Protein AF-A0A7X1LB82-F1 (afdb_monomer_lite)

Radius of gyration: 11.95 Å; chains: 1; bounding box: 25×41×19 Å

Secondary structure (DSSP, 8-state):
---TT-HHHHHHHHTT--S----GGG-B-TT-B-TT-B-TT-B-TT-B-TT-B-TT-B-TT-B-TT-B-TT-B-TT-B--

Sequence (80 aa):
MKDVNDWTTLLKQLSKIRSCKLDLRQLNLTNADLRRANLKSADLREVNLAGADLEKADLRGADLRGANFEKANLKGALID

Foldseek 3Di:
DDPPPPVLVVLVVVQVDQDDLDQQQPPALALPEQDQRECALHAQALHENANYEHHLYECENYNCHNYHDHNYHCHNYHYD

pLDDT: mean 77.1, std 17.86, range [39.34, 97.06]

Structure (mmCIF, N/CA/C/O backbone):
data_AF-A0A7X1LB82-F1
#
_entry.id   AF-A0A7X1LB82-F1
#
loop_
_atom_site.group_PDB
_atom_site.id
_atom_site.type_symbol
_atom_site.label_atom_id
_atom_site.label_alt_id
_atom_site.label_comp_id
_atom_site.label_asym_id
_atom_site.label_entity_id
_atom_site.label_seq_id
_atom_site.pdbx_PDB_ins_code
_atom_site.Cartn_x
_atom_site.Cartn_y
_atom_site.Cartn_z
_atom_site.occupancy
_atom_site.B_iso_or_equiv
_atom_site.auth_seq_id
_atom_site.auth_comp_id
_atom_site.auth_asym_id
_atom_site.auth_atom_id
_atom_site.pdbx_PDB_model_num
ATOM 1 N N . MET A 1 1 ? 2.625 -28.672 6.415 1.00 39.34 1 MET A N 1
ATOM 2 C CA . MET A 1 1 ? 1.725 -28.358 5.289 1.00 39.34 1 MET A CA 1
ATOM 3 C C . MET A 1 1 ? 1.260 -26.930 5.524 1.00 39.34 1 MET A C 1
ATOM 5 O O . MET A 1 1 ? 0.558 -26.715 6.498 1.00 39.34 1 MET A O 1
ATOM 9 N N . LYS A 1 2 ? 1.817 -25.944 4.809 1.00 45.69 2 LYS A N 1
ATOM 10 C CA . LYS A 1 2 ? 1.410 -24.537 4.958 1.00 45.69 2 LYS A CA 1
ATOM 11 C C . LYS A 1 2 ? 0.232 -24.333 4.022 1.00 45.69 2 LYS A C 1
ATOM 13 O O . LYS A 1 2 ? 0.364 -24.660 2.844 1.00 45.69 2 LYS A O 1
ATOM 18 N N . ASP A 1 3 ? -0.897 -23.895 4.561 1.00 42.41 3 ASP A N 1
ATOM 19 C CA . ASP A 1 3 ? -2.080 -23.584 3.772 1.00 42.41 3 ASP A CA 1
ATOM 20 C C . ASP A 1 3 ? -1.709 -22.704 2.578 1.00 42.41 3 ASP A C 1
ATOM 22 O O . ASP A 1 3 ? -0.942 -21.748 2.707 1.00 42.41 3 ASP A O 1
ATOM 26 N N . VAL A 1 4 ? -2.306 -23.001 1.423 1.00 50.97 4 VAL A N 1
ATOM 27 C CA . VAL A 1 4 ? -2.209 -22.196 0.190 1.00 50.97 4 VAL A CA 1
ATOM 28 C C . VAL A 1 4 ? -2.667 -20.741 0.413 1.00 50.97 4 VAL A C 1
ATOM 30 O O . VAL A 1 4 ? -2.402 -19.881 -0.419 1.00 50.97 4 VAL A O 1
ATOM 33 N N . ASN A 1 5 ? -3.280 -20.449 1.567 1.00 49.00 5 ASN A N 1
ATOM 34 C CA . ASN A 1 5 ? -3.777 -19.138 1.965 1.00 49.00 5 ASN A CA 1
ATOM 35 C C . ASN A 1 5 ? -3.105 -18.530 3.207 1.00 49.00 5 ASN A C 1
ATOM 37 O O . ASN A 1 5 ? -3.640 -17.575 3.771 1.00 49.00 5 ASN A O 1
ATOM 41 N N . ASP A 1 6 ? -1.934 -19.014 3.637 1.00 58.31 6 ASP A N 1
ATOM 42 C CA . ASP A 1 6 ? -1.153 -18.304 4.661 1.00 58.31 6 ASP A CA 1
ATOM 43 C C . ASP A 1 6 ? -0.414 -17.090 4.060 1.00 58.31 6 ASP A C 1
ATOM 45 O O . ASP A 1 6 ? 0.817 -16.996 3.997 1.00 58.31 6 ASP A O 1
ATOM 49 N N . TRP A 1 7 ? -1.220 -16.128 3.610 1.00 51.94 7 TRP A N 1
ATOM 50 C CA . TRP A 1 7 ? -0.796 -14.833 3.097 1.00 51.94 7 TRP A CA 1
ATOM 51 C C . TRP A 1 7 ? -0.150 -13.982 4.192 1.00 51.94 7 TRP A C 1
ATOM 53 O O . TRP A 1 7 ? 0.671 -13.122 3.896 1.00 51.94 7 TRP A O 1
ATOM 63 N N . THR A 1 8 ? -0.432 -14.253 5.471 1.00 50.62 8 THR A N 1
ATOM 64 C CA . THR A 1 8 ? 0.139 -13.493 6.593 1.00 50.62 8 THR A CA 1
ATOM 65 C C . THR A 1 8 ? 1.641 -13.721 6.743 1.00 50.62 8 THR A C 1
ATOM 67 O O . THR A 1 8 ? 2.397 -12.785 7.023 1.00 50.62 8 THR A O 1
ATOM 70 N N . THR A 1 9 ? 2.099 -14.948 6.490 1.00 57.53 9 THR A N 1
ATOM 71 C CA . THR A 1 9 ? 3.523 -15.288 6.509 1.00 57.53 9 THR A CA 1
ATOM 72 C C . THR A 1 9 ? 4.247 -14.726 5.283 1.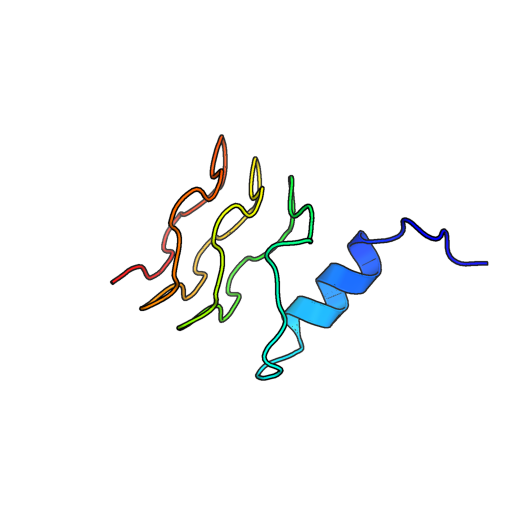00 57.53 9 THR A C 1
ATOM 74 O O . THR A 1 9 ? 5.369 -14.233 5.414 1.00 57.53 9 THR A O 1
ATOM 77 N N . LEU A 1 10 ? 3.596 -14.722 4.113 1.00 57.81 10 LEU A N 1
ATOM 78 C CA . LEU A 1 10 ? 4.125 -14.093 2.897 1.00 57.81 10 LEU A CA 1
ATOM 79 C C . LEU A 1 10 ? 4.215 -12.566 3.037 1.00 57.81 10 LEU A C 1
ATOM 81 O O . LEU A 1 10 ? 5.262 -12.000 2.741 1.00 57.81 10 LEU A O 1
ATOM 85 N N . LEU A 1 11 ? 3.195 -11.897 3.581 1.00 56.62 11 LEU A N 1
ATOM 86 C CA . LEU A 1 11 ? 3.196 -10.445 3.812 1.00 56.62 11 LEU A CA 1
ATOM 87 C C . LEU A 1 11 ? 4.309 -10.004 4.773 1.00 56.62 11 LEU A C 1
ATOM 89 O O . LEU A 1 11 ? 4.997 -9.015 4.517 1.00 56.62 11 LEU A O 1
ATOM 93 N N . LYS A 1 12 ? 4.567 -10.784 5.831 1.00 58.84 12 LYS A N 1
ATOM 94 C CA . LYS A 1 12 ? 5.704 -10.553 6.744 1.00 58.84 12 LYS A CA 1
ATOM 95 C C . LYS A 1 12 ? 7.073 -10.723 6.075 1.00 58.84 12 LYS A C 1
ATOM 97 O O . LYS A 1 12 ? 8.056 -10.173 6.568 1.00 58.84 12 LYS A O 1
ATOM 102 N N . GLN A 1 13 ? 7.167 -11.502 4.996 1.00 54.69 13 GLN A N 1
ATOM 103 C CA . GLN A 1 13 ? 8.388 -11.619 4.194 1.00 54.69 13 GLN A CA 1
ATOM 104 C C . GLN A 1 13 ? 8.482 -10.511 3.136 1.00 54.69 13 GLN A C 1
ATOM 106 O O . GLN A 1 13 ? 9.574 -9.994 2.908 1.00 54.69 13 GLN A O 1
ATOM 111 N N . LEU A 1 14 ? 7.355 -10.081 2.560 1.00 56.34 14 LEU A N 1
ATOM 112 C CA . LEU A 1 14 ? 7.277 -8.964 1.614 1.00 56.34 14 LEU A CA 1
ATOM 113 C C . LEU A 1 14 ? 7.669 -7.626 2.253 1.00 56.34 14 LEU A C 1
ATOM 115 O O . LEU A 1 14 ? 8.380 -6.853 1.620 1.00 56.34 14 LEU A O 1
ATOM 119 N N . SER A 1 15 ? 7.334 -7.390 3.528 1.00 54.47 15 SER A N 1
ATOM 120 C CA . SER A 1 15 ? 7.789 -6.194 4.264 1.00 54.47 15 SER A CA 1
ATOM 121 C C . SER A 1 15 ? 9.316 -6.103 4.418 1.00 54.47 15 SER A C 1
ATOM 123 O O . SER A 1 15 ? 9.852 -5.033 4.711 1.00 54.47 15 SER A O 1
ATOM 125 N N . LYS A 1 16 ? 10.038 -7.211 4.186 1.00 53.50 16 LYS A N 1
ATOM 126 C CA . LYS A 1 16 ? 11.507 -7.261 4.135 1.00 53.50 16 LYS A CA 1
ATOM 127 C C . LYS A 1 16 ? 12.080 -7.161 2.719 1.00 53.50 16 LYS A C 1
ATOM 129 O O . LYS A 1 16 ? 13.282 -6.929 2.585 1.00 53.50 16 LYS A O 1
ATOM 134 N N . ILE A 1 17 ? 11.275 -7.327 1.670 1.00 53.47 17 ILE A N 1
ATOM 135 C CA . ILE A 1 17 ? 11.756 -7.297 0.286 1.00 53.47 17 ILE A CA 1
ATOM 136 C C . ILE A 1 17 ? 11.814 -5.840 -0.174 1.00 53.47 17 ILE A C 1
ATOM 138 O O . ILE A 1 17 ? 10.808 -5.199 -0.447 1.00 53.47 17 ILE A O 1
ATOM 142 N N . ARG A 1 18 ? 13.034 -5.299 -0.227 1.00 49.59 18 ARG A N 1
ATOM 143 C CA . ARG A 1 18 ? 13.290 -3.879 -0.504 1.00 49.59 18 ARG A CA 1
ATOM 144 C C . ARG A 1 18 ? 13.269 -3.466 -1.973 1.00 49.59 18 ARG A C 1
ATOM 146 O O . ARG A 1 18 ? 13.336 -2.270 -2.217 1.00 49.59 18 ARG A O 1
ATOM 153 N N . SER A 1 19 ? 13.261 -4.381 -2.941 1.00 44.91 19 SER A N 1
ATOM 154 C CA . SER A 1 19 ? 13.338 -3.991 -4.359 1.00 44.91 19 SER A CA 1
ATOM 155 C C . SER A 1 19 ? 13.170 -5.183 -5.299 1.00 44.91 19 SER A C 1
ATOM 157 O O . SER A 1 19 ? 14.104 -5.617 -5.969 1.00 44.91 19 SER A O 1
ATOM 159 N N . CYS A 1 20 ? 11.981 -5.765 -5.350 1.00 43.16 20 CYS A N 1
ATOM 160 C CA . CYS A 1 20 ? 11.600 -6.556 -6.512 1.00 43.16 20 CYS A CA 1
ATOM 161 C C . CYS A 1 20 ? 10.316 -5.933 -7.026 1.00 43.16 20 CYS A C 1
ATOM 163 O O . CYS A 1 20 ? 9.419 -5.665 -6.234 1.00 43.16 20 CYS A O 1
ATOM 165 N N . LYS A 1 21 ? 10.280 -5.629 -8.323 1.00 51.41 21 LYS A N 1
ATOM 166 C CA . LYS A 1 21 ? 9.143 -5.070 -9.056 1.00 51.41 21 LYS A CA 1
ATOM 167 C C . LYS A 1 21 ? 7.968 -6.051 -8.962 1.00 51.41 21 LYS A C 1
ATOM 169 O O . LYS A 1 21 ? 7.754 -6.855 -9.862 1.00 51.41 21 LYS A O 1
ATOM 174 N N . LEU A 1 22 ? 7.309 -6.070 -7.811 1.00 53.53 22 LEU A N 1
ATOM 175 C CA . LEU A 1 22 ? 6.242 -6.994 -7.487 1.00 53.53 22 LEU A CA 1
ATOM 176 C C . LEU A 1 22 ? 4.941 -6.339 -7.918 1.00 53.53 22 LEU A C 1
ATOM 178 O O . LEU A 1 22 ? 4.628 -5.225 -7.501 1.00 53.53 22 LEU A O 1
ATOM 182 N N . ASP A 1 23 ? 4.220 -7.025 -8.790 1.00 58.56 23 ASP A N 1
ATOM 183 C CA . ASP A 1 23 ? 2.902 -6.601 -9.224 1.00 58.56 23 ASP A CA 1
ATOM 184 C C . ASP A 1 23 ? 1.902 -6.876 -8.094 1.00 58.56 23 ASP A C 1
ATOM 186 O O . ASP A 1 23 ? 1.490 -8.014 -7.868 1.00 58.56 23 ASP A O 1
ATOM 190 N N . LEU A 1 24 ? 1.570 -5.835 -7.330 1.00 64.75 24 LEU A N 1
ATOM 191 C CA . LEU A 1 24 ? 0.667 -5.934 -6.183 1.00 64.75 24 LEU A CA 1
ATOM 192 C C . LEU A 1 24 ? -0.808 -5.938 -6.607 1.00 64.75 24 LEU A C 1
ATOM 194 O O . LEU A 1 24 ? -1.657 -6.243 -5.775 1.00 64.75 24 LEU A O 1
ATOM 198 N N . ARG A 1 25 ? -1.115 -5.671 -7.888 1.00 61.78 25 ARG A N 1
ATOM 199 C CA . ARG A 1 25 ? -2.481 -5.515 -8.429 1.00 61.78 25 ARG A CA 1
ATOM 200 C C . ARG A 1 25 ? -3.358 -6.756 -8.258 1.00 61.78 25 ARG A C 1
ATOM 202 O O . ARG A 1 25 ? -4.576 -6.64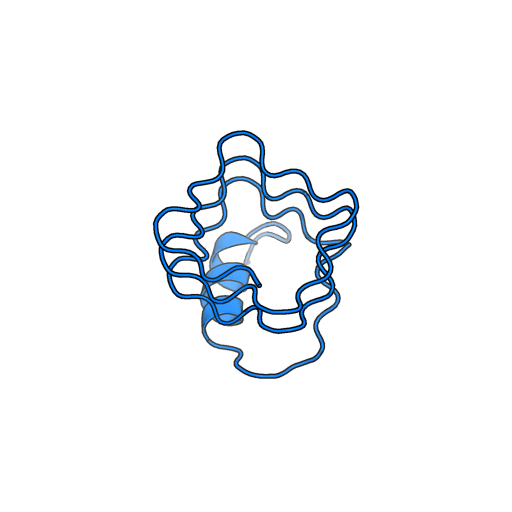7 -8.245 1.00 61.78 25 ARG A O 1
ATOM 209 N N . GLN A 1 26 ? -2.751 -7.934 -8.104 1.00 64.25 26 GLN A N 1
ATOM 210 C CA . GLN A 1 26 ? -3.468 -9.193 -7.865 1.00 64.25 26 GLN A CA 1
ATOM 211 C C . GLN A 1 26 ? -3.498 -9.624 -6.392 1.00 64.25 26 GLN A C 1
ATOM 213 O O . GLN A 1 26 ? -4.116 -10.638 -6.065 1.00 64.25 26 GLN A O 1
ATOM 218 N N . LEU A 1 27 ? -2.836 -8.894 -5.489 1.00 64.31 27 LEU A N 1
ATOM 219 C CA . LEU A 1 27 ? -2.813 -9.241 -4.073 1.00 64.31 27 LEU A CA 1
ATOM 220 C C . LEU A 1 27 ? -3.999 -8.608 -3.347 1.00 64.31 27 LEU A C 1
ATOM 222 O O . LEU A 1 27 ? -4.202 -7.396 -3.372 1.00 64.31 27 LEU A O 1
ATOM 226 N N . ASN A 1 28 ? -4.755 -9.439 -2.632 1.00 67.94 28 ASN A N 1
ATOM 227 C CA . ASN A 1 28 ? -5.696 -8.945 -1.641 1.00 67.94 28 ASN A CA 1
ATOM 228 C C . ASN A 1 28 ? -4.918 -8.561 -0.373 1.00 67.94 28 ASN A C 1
ATOM 230 O O . ASN A 1 28 ? -4.483 -9.434 0.377 1.00 67.94 28 ASN A O 1
ATOM 234 N N . LEU A 1 29 ? -4.739 -7.258 -0.148 1.00 75.31 29 LEU A N 1
ATOM 235 C CA . LEU A 1 29 ? -4.019 -6.696 0.998 1.00 75.31 29 LEU A CA 1
ATOM 236 C C . LEU A 1 29 ? -4.974 -6.196 2.092 1.00 75.31 29 LEU A C 1
ATOM 238 O O . LEU A 1 29 ? -4.594 -5.369 2.923 1.00 75.31 29 LEU A O 1
ATOM 242 N N . THR A 1 30 ? -6.209 -6.705 2.115 1.00 79.38 30 THR A N 1
ATOM 243 C CA . THR A 1 30 ? -7.186 -6.362 3.153 1.00 79.38 30 THR A CA 1
ATOM 244 C C . THR A 1 30 ? -6.614 -6.682 4.540 1.00 79.38 30 THR A C 1
ATOM 246 O O . THR A 1 30 ? -6.156 -7.798 4.784 1.00 79.38 30 THR A O 1
ATOM 249 N N . ASN A 1 31 ? -6.648 -5.712 5.458 1.00 79.31 31 ASN A N 1
ATOM 250 C CA . ASN A 1 31 ? -6.091 -5.787 6.816 1.00 79.31 31 ASN A CA 1
ATOM 251 C C . ASN A 1 31 ? -4.580 -6.101 6.892 1.00 79.31 31 ASN A C 1
ATOM 253 O O . ASN A 1 31 ? -4.098 -6.574 7.924 1.00 79.31 31 ASN A O 1
ATOM 257 N N . ALA A 1 32 ? -3.817 -5.869 5.819 1.00 81.50 32 ALA A N 1
ATOM 258 C CA . ALA A 1 32 ? -2.376 -6.107 5.821 1.00 81.50 32 ALA A CA 1
ATOM 259 C C . ALA A 1 32 ? -1.631 -5.129 6.749 1.00 81.50 32 ALA A C 1
ATOM 261 O O . ALA A 1 32 ? -1.921 -3.936 6.770 1.00 81.50 32 ALA A O 1
ATOM 262 N N . ASP A 1 33 ? -0.621 -5.621 7.472 1.00 83.69 33 ASP A N 1
ATOM 263 C CA . ASP A 1 33 ? 0.323 -4.780 8.219 1.00 83.69 33 ASP A CA 1
ATOM 264 C C . ASP A 1 33 ? 1.455 -4.324 7.287 1.00 83.69 33 ASP A C 1
ATOM 266 O O . ASP A 1 33 ? 2.370 -5.088 6.970 1.00 83.69 33 ASP A O 1
ATOM 270 N N . LEU A 1 34 ? 1.362 -3.078 6.826 1.00 82.88 34 LEU A N 1
ATOM 271 C CA . LEU A 1 34 ? 2.300 -2.405 5.923 1.00 82.88 34 LEU A CA 1
ATOM 272 C C . LEU A 1 34 ? 2.951 -1.184 6.593 1.00 82.88 34 LEU A C 1
ATOM 274 O O . LEU A 1 34 ? 3.443 -0.272 5.918 1.00 82.88 34 LEU A O 1
ATOM 278 N N . ARG A 1 35 ? 2.981 -1.151 7.929 1.00 87.31 35 ARG A N 1
ATOM 279 C CA . ARG A 1 35 ? 3.562 -0.033 8.673 1.00 87.31 35 ARG A CA 1
ATOM 280 C C . ARG A 1 35 ? 5.026 0.142 8.298 1.00 87.31 35 ARG A C 1
ATOM 282 O O . ARG A 1 35 ? 5.811 -0.806 8.338 1.00 87.31 35 ARG A O 1
ATOM 289 N N . ARG A 1 36 ? 5.417 1.379 7.983 1.00 87.38 36 ARG A N 1
ATOM 290 C CA . ARG A 1 36 ? 6.780 1.757 7.561 1.00 87.38 36 ARG A CA 1
ATOM 291 C C . ARG A 1 36 ? 7.268 1.035 6.297 1.00 87.38 36 ARG A C 1
ATOM 293 O O . ARG A 1 36 ? 8.476 1.003 6.052 1.00 87.38 36 ARG A O 1
ATOM 300 N N . ALA A 1 37 ? 6.366 0.451 5.504 1.00 84.56 37 ALA A N 1
ATOM 301 C CA . ALA A 1 37 ? 6.727 -0.165 4.235 1.00 84.56 37 ALA A CA 1
ATOM 302 C C . ALA A 1 37 ? 7.266 0.890 3.258 1.00 84.56 37 ALA A C 1
ATOM 304 O O . ALA A 1 37 ? 6.778 2.018 3.214 1.00 84.56 37 ALA A O 1
ATOM 305 N N . ASN A 1 38 ? 8.266 0.517 2.458 1.00 86.19 38 ASN A N 1
ATOM 306 C CA . ASN A 1 38 ? 8.707 1.331 1.331 1.00 86.19 38 ASN A CA 1
ATOM 307 C C . ASN A 1 38 ? 7.963 0.872 0.074 1.00 86.19 38 ASN A C 1
ATOM 309 O O . ASN A 1 38 ? 8.304 -0.157 -0.504 1.00 86.19 38 ASN A O 1
ATOM 313 N N . LEU A 1 39 ? 6.950 1.636 -0.314 1.00 85.56 39 LEU A N 1
ATOM 314 C CA . LEU A 1 39 ? 6.102 1.436 -1.489 1.00 85.56 39 LEU A CA 1
ATOM 315 C C . LEU A 1 39 ? 6.319 2.562 -2.516 1.00 85.56 39 LEU A C 1
ATOM 317 O O . L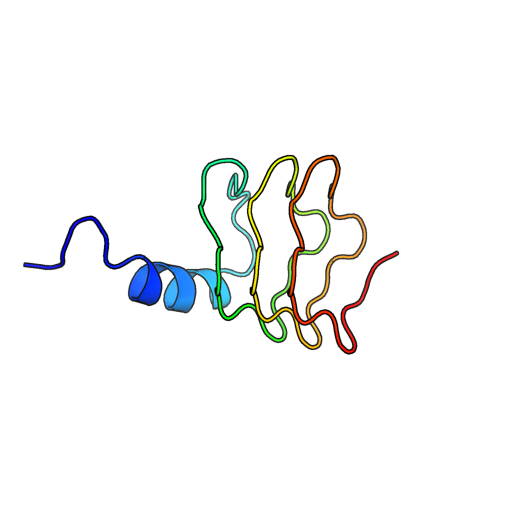EU A 1 39 ? 5.460 2.821 -3.359 1.00 85.56 39 LEU A O 1
ATOM 321 N N . LYS A 1 40 ? 7.471 3.243 -2.453 1.00 87.38 40 LYS A N 1
ATOM 322 C CA . LYS A 1 40 ? 7.815 4.330 -3.365 1.00 87.38 40 LYS A CA 1
ATOM 323 C C . LYS A 1 40 ? 7.772 3.829 -4.809 1.00 87.38 40 LYS A C 1
ATOM 325 O O . LYS A 1 40 ? 8.402 2.824 -5.139 1.00 87.38 40 LYS A O 1
ATOM 330 N N . SER A 1 41 ? 7.048 4.544 -5.665 1.00 89.19 41 SER A N 1
ATOM 331 C CA . SER A 1 41 ? 6.859 4.194 -7.081 1.00 89.19 41 SER A CA 1
ATOM 332 C C . SER A 1 41 ? 6.232 2.813 -7.338 1.00 89.19 41 SER A C 1
ATOM 334 O O . SER A 1 41 ? 6.377 2.274 -8.436 1.00 89.19 41 SER A O 1
ATOM 336 N N . ALA A 1 42 ? 5.542 2.228 -6.351 1.00 84.88 42 ALA A N 1
ATOM 337 C CA . ALA A 1 42 ? 4.819 0.974 -6.532 1.00 84.88 42 ALA A CA 1
ATOM 338 C C . ALA A 1 42 ? 3.585 1.160 -7.431 1.00 84.88 42 ALA A C 1
ATOM 340 O O . ALA A 1 42 ? 2.893 2.175 -7.357 1.00 84.88 42 ALA A O 1
ATOM 341 N N . ASP A 1 43 ? 3.284 0.155 -8.253 1.00 86.81 43 ASP A N 1
ATOM 342 C CA . ASP A 1 43 ? 2.015 0.074 -8.978 1.00 86.81 43 ASP A CA 1
ATOM 343 C C . ASP A 1 43 ? 0.973 -0.580 -8.063 1.00 86.81 43 ASP A C 1
ATOM 345 O O . ASP A 1 43 ? 0.994 -1.794 -7.848 1.00 86.81 43 ASP A O 1
ATOM 349 N N . LEU A 1 44 ? 0.109 0.248 -7.473 1.00 86.44 44 LEU A N 1
ATOM 350 C CA . LEU A 1 44 ? -0.955 -0.155 -6.553 1.00 86.44 44 LEU A CA 1
ATOM 351 C C . LEU A 1 44 ? -2.341 0.019 -7.185 1.00 86.44 44 LEU A C 1
ATOM 353 O O . LEU A 1 44 ? -3.345 0.065 -6.473 1.00 86.44 44 LEU A O 1
ATOM 357 N N . ARG A 1 45 ? -2.417 0.115 -8.517 1.00 88.75 45 ARG A N 1
ATOM 358 C CA . ARG A 1 45 ? -3.691 0.298 -9.209 1.00 88.75 45 ARG A CA 1
ATOM 359 C C . ARG A 1 45 ? -4.639 -0.855 -8.927 1.00 88.75 45 ARG A C 1
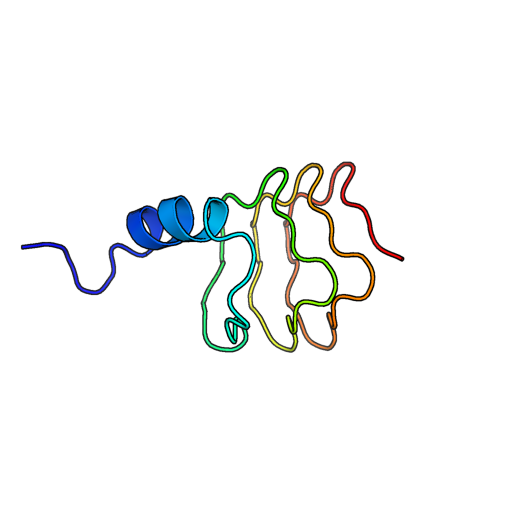ATOM 361 O O . ARG A 1 45 ? -4.236 -2.011 -8.993 1.00 88.75 45 ARG A O 1
ATOM 368 N N . GLU A 1 46 ? -5.894 -0.530 -8.638 1.00 90.75 46 GLU A N 1
ATOM 369 C CA . GLU A 1 46 ? -6.966 -1.511 -8.381 1.00 90.75 46 GLU A CA 1
ATOM 370 C C . GLU A 1 46 ? -6.710 -2.464 -7.191 1.00 90.75 46 GLU A C 1
ATOM 372 O O . GLU A 1 46 ? -7.473 -3.402 -6.965 1.00 90.75 46 GLU A O 1
ATOM 377 N N . VAL A 1 47 ? -5.673 -2.221 -6.377 1.00 88.06 47 VAL A N 1
ATOM 378 C CA . VAL A 1 47 ? -5.364 -3.054 -5.208 1.00 88.06 47 VAL A CA 1
ATOM 379 C C . VAL A 1 47 ? -6.389 -2.823 -4.104 1.00 88.06 47 VAL A C 1
ATOM 381 O O . VAL A 1 47 ? -6.706 -1.683 -3.757 1.00 88.06 47 VAL A O 1
ATOM 384 N N . ASN A 1 48 ? -6.856 -3.905 -3.478 1.00 88.12 48 ASN A N 1
ATOM 385 C CA . ASN A 1 48 ? -7.671 -3.810 -2.273 1.00 88.12 48 ASN A CA 1
ATOM 386 C C . ASN A 1 48 ? -6.794 -3.736 -1.010 1.00 88.12 48 ASN A C 1
ATOM 388 O O . ASN A 1 48 ? -6.267 -4.752 -0.558 1.00 88.12 48 ASN A O 1
ATOM 392 N N . LEU A 1 49 ? -6.662 -2.532 -0.449 1.00 88.88 49 LEU A N 1
ATOM 393 C CA . LEU A 1 49 ? -5.963 -2.194 0.800 1.00 88.88 49 LEU A CA 1
ATOM 394 C C . LEU A 1 49 ? -6.952 -1.888 1.941 1.00 88.88 49 LEU A C 1
ATOM 396 O O . LEU A 1 49 ? -6.593 -1.216 2.910 1.00 88.88 49 LEU A O 1
ATOM 400 N N . ALA A 1 50 ? -8.202 -2.353 1.847 1.00 92.06 50 ALA A N 1
ATOM 401 C CA . ALA A 1 50 ? -9.205 -2.074 2.867 1.00 92.06 50 ALA A CA 1
ATOM 402 C C . ALA A 1 50 ? -8.743 -2.556 4.255 1.00 92.06 50 ALA A C 1
ATOM 404 O O . ALA A 1 50 ? -8.316 -3.694 4.426 1.00 92.06 50 ALA A O 1
ATOM 405 N N . GLY A 1 51 ? -8.789 -1.683 5.258 1.00 91.69 51 GLY A N 1
ATOM 406 C CA . GLY A 1 51 ? -8.335 -1.973 6.620 1.00 91.69 51 GLY A CA 1
ATOM 407 C C . GLY A 1 51 ? -6.822 -2.159 6.782 1.00 91.69 51 GLY A C 1
ATOM 408 O O . GLY A 1 51 ? -6.379 -2.485 7.881 1.00 91.69 51 GLY A O 1
ATOM 409 N N . ALA A 1 52 ? -6.015 -1.974 5.730 1.00 91.00 52 ALA A N 1
ATOM 410 C CA . ALA A 1 52 ? -4.564 -2.113 5.823 1.00 91.00 52 ALA A CA 1
ATOM 411 C C . ALA A 1 52 ? -3.950 -1.042 6.739 1.00 91.00 52 ALA A C 1
ATOM 413 O O . ALA A 1 52 ? -4.367 0.119 6.735 1.00 91.00 52 ALA A O 1
ATOM 414 N N . ASP A 1 53 ? -2.922 -1.416 7.496 1.00 92.12 53 ASP A N 1
ATOM 415 C CA . ASP A 1 53 ? -2.160 -0.491 8.328 1.00 92.12 53 ASP A CA 1
ATOM 416 C C . ASP A 1 53 ? -0.923 0.007 7.576 1.00 92.12 53 ASP A C 1
ATOM 418 O O . ASP A 1 53 ? 0.069 -0.702 7.452 1.00 92.12 53 ASP A O 1
ATOM 422 N N . LEU A 1 54 ? -0.992 1.229 7.056 1.00 92.00 54 LEU A N 1
ATOM 423 C CA . LEU A 1 54 ? 0.051 1.912 6.287 1.00 92.00 54 LEU A CA 1
ATOM 424 C C . LEU A 1 54 ? 0.733 3.013 7.118 1.00 92.00 54 LEU A C 1
ATOM 426 O O . LEU A 1 54 ? 1.315 3.944 6.554 1.00 92.00 54 LEU A O 1
ATOM 430 N N . GLU A 1 55 ? 0.678 2.941 8.457 1.00 95.31 55 GLU A N 1
ATOM 431 C CA . GLU A 1 55 ? 1.287 3.958 9.319 1.00 95.31 55 GLU A CA 1
ATOM 432 C C . GLU A 1 55 ? 2.762 4.177 8.938 1.00 95.31 55 GLU A C 1
ATOM 434 O O . GLU A 1 55 ? 3.573 3.246 8.962 1.00 95.31 55 GLU A O 1
ATOM 439 N N . LYS A 1 56 ? 3.132 5.421 8.610 1.00 95.25 56 LYS A N 1
ATOM 440 C CA . LYS A 1 56 ? 4.496 5.813 8.199 1.00 95.25 56 LYS A CA 1
ATOM 441 C C . LYS A 1 56 ? 5.039 5.101 6.948 1.00 95.25 56 LYS A C 1
ATOM 443 O O . LYS A 1 56 ? 6.256 5.071 6.766 1.00 95.25 56 LYS A O 1
ATOM 448 N N . ALA A 1 57 ? 4.187 4.516 6.105 1.00 92.19 57 ALA A N 1
ATOM 449 C CA . ALA A 1 57 ? 4.609 3.951 4.823 1.00 92.19 57 ALA A CA 1
ATOM 450 C C . ALA A 1 57 ? 5.063 5.051 3.842 1.00 92.19 57 ALA A C 1
ATOM 452 O O . ALA A 1 57 ? 4.527 6.156 3.853 1.00 92.19 57 ALA A O 1
ATOM 453 N N . ASP A 1 58 ? 6.040 4.756 2.984 1.00 92.25 58 ASP A N 1
ATOM 454 C CA . ASP A 1 58 ? 6.469 5.645 1.898 1.00 92.25 58 ASP A CA 1
ATOM 455 C C . ASP A 1 58 ? 5.755 5.252 0.603 1.00 92.25 58 ASP A C 1
ATOM 457 O O . ASP A 1 58 ? 6.074 4.222 0.022 1.00 92.25 58 ASP A O 1
ATOM 461 N N . LEU A 1 59 ? 4.779 6.047 0.173 1.00 91.31 59 LEU A N 1
ATOM 462 C CA . LEU A 1 59 ? 3.956 5.864 -1.029 1.00 91.31 59 LEU A CA 1
ATOM 463 C C . LEU A 1 59 ? 4.293 6.898 -2.120 1.00 91.31 59 LEU A C 1
ATOM 465 O O . LEU A 1 59 ? 3.547 7.039 -3.088 1.00 91.31 59 LEU A O 1
ATOM 469 N N . ARG A 1 60 ? 5.395 7.648 -1.993 1.00 93.75 60 ARG A N 1
ATOM 470 C CA . ARG A 1 60 ? 5.721 8.726 -2.942 1.00 93.75 60 ARG A CA 1
ATOM 471 C C . ARG A 1 60 ? 5.858 8.194 -4.366 1.00 93.75 60 ARG A C 1
ATOM 473 O O . ARG A 1 60 ? 6.586 7.231 -4.624 1.00 93.75 60 ARG A O 1
ATOM 480 N N . GLY A 1 61 ? 5.148 8.820 -5.300 1.00 90.94 61 GLY A N 1
ATOM 481 C CA . GLY A 1 61 ? 5.101 8.407 -6.702 1.00 90.94 61 GLY A CA 1
ATOM 482 C C . GLY A 1 61 ? 4.458 7.038 -6.959 1.00 90.94 61 GLY A C 1
ATOM 483 O O . GLY A 1 61 ? 4.607 6.528 -8.068 1.00 90.94 61 GLY A O 1
ATOM 484 N N . ALA A 1 62 ? 3.803 6.418 -5.969 1.00 90.38 62 ALA A N 1
ATOM 485 C CA . ALA A 1 62 ? 3.025 5.203 -6.185 1.00 90.38 62 ALA A CA 1
ATOM 486 C C . ALA A 1 62 ? 1.783 5.501 -7.040 1.00 90.38 62 ALA A C 1
ATOM 488 O O . ALA A 1 62 ? 1.142 6.542 -6.896 1.00 90.38 62 ALA A O 1
ATOM 489 N N . ASP A 1 63 ? 1.422 4.570 -7.919 1.00 90.19 63 ASP A N 1
ATOM 490 C CA . ASP A 1 63 ? 0.213 4.679 -8.728 1.00 90.19 63 ASP A CA 1
ATOM 491 C C . ASP A 1 63 ? -0.970 4.074 -7.971 1.00 90.19 63 ASP A C 1
ATOM 493 O O . ASP A 1 63 ? -1.110 2.856 -7.894 1.00 90.19 63 ASP A O 1
ATOM 497 N N . LEU A 1 64 ? -1.800 4.935 -7.383 1.00 90.44 64 LEU A N 1
ATOM 498 C CA . LEU A 1 64 ? -2.924 4.548 -6.522 1.00 90.44 64 LEU A CA 1
ATOM 499 C C . LEU A 1 64 ? -4.276 4.521 -7.257 1.00 90.44 64 LEU A C 1
ATOM 501 O O . LEU A 1 64 ? -5.326 4.435 -6.616 1.00 90.44 64 LEU A O 1
ATOM 505 N N . ARG A 1 65 ? -4.296 4.653 -8.592 1.00 93.44 65 ARG A N 1
ATOM 506 C CA . ARG A 1 65 ? -5.555 4.779 -9.348 1.00 93.44 65 ARG A CA 1
ATOM 507 C C . ARG A 1 65 ? -6.428 3.534 -9.166 1.00 93.44 65 ARG A C 1
ATOM 509 O O . ARG A 1 65 ? -6.018 2.427 -9.494 1.00 93.44 65 ARG A O 1
ATOM 516 N N . GLY A 1 66 ? -7.641 3.723 -8.649 1.00 91.31 66 GLY A N 1
ATOM 517 C CA . GLY A 1 66 ? -8.594 2.634 -8.406 1.00 91.31 66 GLY A CA 1
ATOM 518 C C . GLY A 1 66 ? -8.299 1.769 -7.174 1.00 91.31 66 GLY A C 1
ATOM 519 O O . GLY A 1 66 ? -9.026 0.809 -6.943 1.00 91.31 66 GLY A O 1
ATOM 520 N N . ALA A 1 67 ? -7.271 2.081 -6.379 1.00 91.25 67 ALA A N 1
ATOM 521 C CA . ALA A 1 67 ? -6.990 1.353 -5.144 1.00 91.25 67 ALA A CA 1
ATOM 522 C C . ALA A 1 67 ? -8.082 1.592 -4.084 1.00 91.25 67 ALA A C 1
ATOM 524 O O . ALA A 1 67 ? -8.553 2.719 -3.904 1.00 91.25 67 ALA A O 1
ATOM 525 N N . ASN A 1 68 ? -8.458 0.545 -3.347 1.00 92.75 68 ASN A N 1
ATOM 526 C CA . ASN A 1 68 ? -9.406 0.648 -2.239 1.00 92.75 68 ASN A CA 1
ATOM 527 C C . ASN A 1 68 ? -8.669 0.837 -0.907 1.00 92.75 68 ASN A C 1
ATOM 529 O O . ASN A 1 68 ? -8.017 -0.086 -0.434 1.00 92.75 68 ASN A O 1
ATOM 533 N N . PHE A 1 69 ? -8.828 2.001 -0.278 1.00 92.00 69 PHE A N 1
ATOM 534 C CA . PHE A 1 69 ? -8.268 2.326 1.041 1.00 92.00 69 PHE A CA 1
ATOM 535 C C . PHE A 1 69 ? -9.331 2.410 2.146 1.00 92.00 69 PHE A C 1
ATOM 537 O O . PHE A 1 69 ? -9.109 3.055 3.173 1.00 92.00 69 PHE A O 1
ATOM 544 N N . GLU A 1 70 ? -10.508 1.808 1.959 1.00 96.44 70 GLU A N 1
ATOM 545 C CA . GLU A 1 70 ? -11.575 1.848 2.959 1.00 96.44 70 GLU A CA 1
ATOM 546 C C . GLU A 1 70 ? -11.051 1.386 4.331 1.00 96.44 70 GLU A C 1
ATOM 548 O O . GLU A 1 70 ? -10.552 0.276 4.469 1.00 96.44 70 GLU A O 1
ATOM 553 N N . LYS A 1 71 ? -11.153 2.239 5.360 1.00 96.12 71 LYS A N 1
ATOM 554 C CA . LYS A 1 71 ? -10.656 1.980 6.731 1.00 96.12 71 LYS A CA 1
ATOM 555 C C . LYS A 1 71 ? -9.142 1.738 6.852 1.00 96.12 71 LYS A C 1
ATOM 557 O O . LYS A 1 71 ? -8.697 1.298 7.909 1.00 96.12 71 LYS A O 1
ATOM 562 N N . ALA A 1 72 ? -8.344 2.027 5.826 1.00 94.19 72 ALA A N 1
ATOM 563 C CA . ALA A 1 72 ? -6.892 1.922 5.928 1.00 94.19 72 ALA A CA 1
ATOM 564 C C . ALA A 1 72 ? -6.317 2.989 6.882 1.00 94.19 72 ALA A C 1
ATOM 566 O O . ALA A 1 72 ? -6.763 4.140 6.897 1.00 94.19 72 ALA A O 1
ATOM 567 N N . ASN A 1 73 ? -5.295 2.631 7.661 1.00 96.00 73 ASN A N 1
ATOM 568 C CA . ASN A 1 73 ? -4.571 3.574 8.512 1.00 96.00 73 ASN A CA 1
ATOM 569 C C . ASN A 1 73 ? -3.409 4.208 7.737 1.00 96.00 73 ASN A C 1
ATOM 571 O O . ASN A 1 73 ? -2.352 3.607 7.599 1.00 96.00 73 ASN A O 1
ATOM 575 N N . LEU A 1 74 ? -3.579 5.445 7.272 1.00 94.06 74 LEU A N 1
ATOM 576 C CA . LEU A 1 74 ? -2.555 6.200 6.531 1.00 94.06 74 LEU A CA 1
ATOM 577 C C . LEU A 1 74 ? -1.775 7.191 7.411 1.00 94.06 74 LEU A C 1
ATOM 579 O O . LEU A 1 74 ? -1.126 8.109 6.906 1.00 94.06 74 LEU A O 1
ATOM 583 N N . LYS A 1 75 ? -1.843 7.064 8.741 1.00 97.06 75 LYS A N 1
ATOM 584 C CA . LYS A 1 75 ? -1.243 8.047 9.650 1.00 97.06 75 LYS A CA 1
ATOM 585 C C . LYS A 1 75 ? 0.264 8.184 9.406 1.00 97.06 75 LYS A C 1
ATOM 587 O O . LYS A 1 75 ? 1.040 7.249 9.597 1.00 97.06 75 LYS A O 1
ATOM 592 N N . GLY A 1 76 ? 0.685 9.386 9.018 1.00 95.06 76 GLY A N 1
ATOM 593 C CA . GLY A 1 76 ? 2.088 9.698 8.744 1.00 95.06 76 GLY A CA 1
ATOM 594 C C . GLY A 1 76 ? 2.664 9.012 7.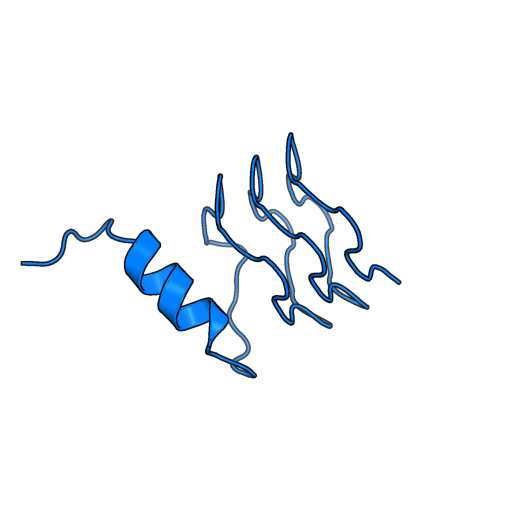504 1.00 95.06 76 GLY A C 1
ATOM 595 O O . GLY A 1 76 ? 3.884 9.023 7.354 1.00 95.06 76 GLY A O 1
ATOM 596 N N . ALA A 1 77 ? 1.833 8.405 6.650 1.00 93.88 77 ALA A N 1
ATOM 597 C CA . ALA A 1 77 ? 2.276 7.920 5.351 1.00 93.88 77 ALA A CA 1
ATOM 598 C C . ALA A 1 77 ? 2.768 9.094 4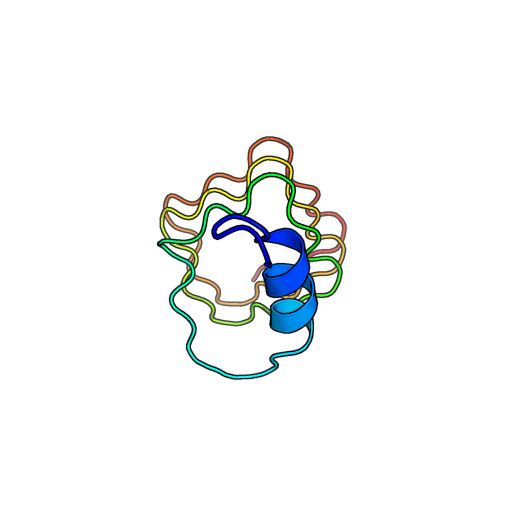.486 1.00 93.88 77 ALA A C 1
ATOM 600 O O . ALA A 1 77 ? 2.210 10.191 4.540 1.00 93.88 77 ALA A O 1
ATOM 601 N N . LEU A 1 78 ? 3.824 8.865 3.706 1.00 94.19 78 LEU A N 1
ATOM 602 C CA . LEU A 1 78 ? 4.370 9.843 2.769 1.00 94.19 78 LEU A CA 1
ATOM 603 C C . LEU A 1 78 ? 3.722 9.621 1.404 1.00 94.19 78 LEU A C 1
ATOM 605 O O . LEU A 1 78 ? 3.984 8.606 0.770 1.00 94.19 78 LEU A O 1
ATOM 609 N N . ILE A 1 79 ? 2.886 10.553 0.961 1.00 88.25 79 ILE A N 1
ATOM 610 C CA . ILE A 1 79 ? 2.247 10.564 -0.360 1.00 88.25 79 ILE A CA 1
ATOM 611 C C . ILE A 1 79 ? 2.650 11.902 -1.001 1.00 88.25 79 ILE A C 1
ATOM 613 O O . ILE A 1 79 ? 2.500 12.930 -0.342 1.00 88.25 79 ILE A O 1
ATOM 617 N N . ASP A 1 80 ? 3.213 11.869 -2.213 1.00 73.19 80 ASP A N 1
ATOM 618 C CA . ASP A 1 80 ? 3.530 13.065 -3.025 1.00 73.19 80 ASP A CA 1
ATOM 619 C C . ASP A 1 80 ? 2.393 13.335 -4.018 1.00 73.19 80 ASP A C 1
ATOM 621 O O . ASP A 1 80 ? 1.832 12.333 -4.529 1.00 73.19 80 ASP A O 1
#